Protein AF-A0A2V7WL42-F1 (afdb_monomer)

Mean predicted aligned error: 3.45 Å

Nearest PDB structures (foldseek):
  2ppq-assembly1_A-2  TM=6.822E-01  e=5.249E-02  Agrobacterium fabrum str. C58
  3fi8-assembly1_A  TM=5.418E-01  e=7.324E-02  Plasmodium falciparum 3D7
  6sv5-assembly1_A  TM=5.044E-01  e=1.742E-01  Bacillus pumilus
  6sun-assembly1_A  TM=5.289E-01  e=2.127E-01  Bacillus pumilus
  6sul-assembly2_C  TM=5.445E-01  e=2.969E-01  Bacillus pumilus

Secondary structure (DSSP, 8-state):
-HHHHHHHHS----S-EE-HHHHHHHHHHHHHHHHHH-HHHHHHHHHHHHHHHHT-PPP-S-EEE-SS-SGGGEEE-SS-EEE--GGG-EEE-THHHHHHHHHHH--

Foldseek 3Di:
DVVLVCQQVVPDDDPAADELVNVLVVLCVVLVVCCVVPVVVSVVSNVVSVVSVVPRDGADFFGWGQQQQEPVQWDDDPVDIDGDDSPRTHGGRSVNNVVNHVVRPPD

Solvent-accessible surface area (backbone atoms only — not comparable to full-atom values): 6061 Å² total; per-residue (Å²): 109,67,71,58,58,49,44,44,68,59,76,58,87,47,95,41,77,50,46,54,71,57,49,40,58,52,42,40,57,47,19,54,53,35,35,76,76,40,53,90,56,12,61,61,40,42,53,52,30,51,53,46,56,77,66,56,63,81,66,62,78,65,26,36,32,49,70,68,38,36,76,90,32,48,50,83,52,98,90,50,72,46,80,55,80,68,90,48,44,19,22,17,35,66,63,54,36,55,48,45,31,46,61,72,68,61,124

Sequence (107 aa):
MQLAADLHRSGVAAPRTRSAKKIVRSVERKAERVMALAPHLGADLARVAAALEEHRGRDAELVPCHGDFSPRNVLVGATRNAVIDWDRLQLADPARDVAYFGTWCWV

pLDDT: mean 94.4, std 5.32, range [53.44, 98.19]

Structure (mmCIF, N/CA/C/O backbone):
data_AF-A0A2V7WL42-F1
#
_entry.id   AF-A0A2V7WL42-F1
#
loop_
_atom_site.group_PDB
_atom_site.id
_atom_site.type_symbol
_atom_site.label_atom_id
_atom_site.label_alt_id
_atom_site.label_comp_id
_atom_site.label_asym_id
_atom_site.label_entity_id
_atom_site.label_seq_id
_atom_site.pdbx_PDB_ins_code
_atom_site.Cartn_x
_atom_site.Cartn_y
_atom_site.Cartn_z
_atom_site.occupancy
_atom_site.B_iso_or_equiv
_atom_site.auth_seq_id
_atom_site.auth_comp_id
_atom_site.auth_asym_id
_atom_site.auth_atom_id
_atom_site.pdbx_PDB_model_num
ATOM 1 N N . MET A 1 1 ? -13.534 -6.574 5.122 1.00 74.06 1 MET A N 1
ATOM 2 C CA . MET A 1 1 ? -13.880 -5.210 4.659 1.00 74.06 1 MET A CA 1
ATOM 3 C C . MET A 1 1 ? -14.162 -4.243 5.809 1.00 74.06 1 MET A C 1
ATOM 5 O O . MET A 1 1 ? -13.596 -3.163 5.772 1.00 74.06 1 MET A O 1
ATOM 9 N N . GLN A 1 2 ? -14.931 -4.610 6.848 1.00 91.31 2 GLN A N 1
ATOM 10 C CA . GLN A 1 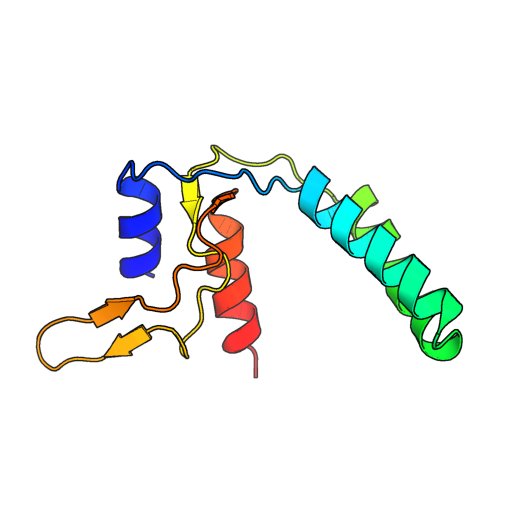2 ? -15.270 -3.686 7.952 1.00 91.31 2 GLN A CA 1
ATOM 11 C C . GLN A 1 2 ? -14.056 -3.003 8.616 1.00 91.31 2 GLN A C 1
ATOM 13 O O . GLN A 1 2 ? -14.051 -1.788 8.733 1.00 91.31 2 GLN A O 1
ATOM 18 N N . LEU A 1 3 ? -12.992 -3.745 8.955 1.00 94.44 3 LEU A N 1
ATOM 19 C CA . LEU A 1 3 ? -11.781 -3.171 9.574 1.00 94.44 3 LEU A CA 1
ATOM 20 C C . LEU A 1 3 ? -11.117 -2.072 8.728 1.00 94.44 3 LEU A C 1
ATOM 22 O O . LEU A 1 3 ? -10.700 -1.052 9.267 1.00 94.44 3 LEU A O 1
ATOM 26 N N . ALA A 1 4 ? -11.024 -2.275 7.409 1.00 94.88 4 ALA A N 1
ATOM 27 C CA . ALA A 1 4 ? -10.476 -1.269 6.503 1.00 94.88 4 ALA A CA 1
ATOM 28 C C . ALA A 1 4 ? -11.397 -0.043 6.445 1.00 94.88 4 ALA A C 1
ATOM 30 O O . ALA A 1 4 ? -10.930 1.077 6.601 1.00 94.88 4 ALA A O 1
ATOM 31 N N . ALA A 1 5 ? -12.712 -0.256 6.332 1.00 96.31 5 ALA A N 1
ATOM 32 C CA . ALA A 1 5 ? -13.690 0.830 6.330 1.00 96.31 5 ALA A CA 1
ATOM 33 C C . ALA A 1 5 ? -13.707 1.633 7.647 1.00 96.31 5 ALA A C 1
ATOM 35 O O . ALA A 1 5 ? -13.954 2.839 7.631 1.00 96.31 5 ALA A O 1
ATOM 36 N N . ASP A 1 6 ? -13.459 0.987 8.787 1.00 96.75 6 ASP A N 1
ATOM 37 C CA . ASP A 1 6 ? -13.352 1.657 10.086 1.00 96.75 6 ASP A CA 1
ATOM 38 C C . ASP A 1 6 ? -12.071 2.487 10.176 1.00 96.75 6 ASP A C 1
ATOM 40 O O . ASP A 1 6 ? -12.121 3.639 10.603 1.00 96.75 6 ASP A O 1
ATOM 44 N N . LEU A 1 7 ? -10.942 1.958 9.694 1.00 96.94 7 LEU A N 1
ATOM 45 C CA . LEU A 1 7 ? -9.695 2.715 9.589 1.00 96.94 7 LEU A CA 1
ATOM 46 C C . LEU A 1 7 ? -9.854 3.938 8.672 1.00 96.94 7 LEU A C 1
ATOM 48 O O . LEU A 1 7 ? -9.507 5.047 9.077 1.00 96.94 7 LEU A O 1
ATOM 52 N N . HIS A 1 8 ? -10.435 3.755 7.484 1.00 97.50 8 HIS A N 1
ATOM 53 C CA . HIS A 1 8 ? -10.660 4.819 6.497 1.00 97.50 8 HIS A CA 1
ATOM 54 C C . HIS A 1 8 ? -11.511 5.970 7.063 1.00 97.50 8 HIS A C 1
ATOM 56 O O . HIS A 1 8 ? -11.308 7.122 6.697 1.00 97.50 8 HIS A O 1
ATOM 62 N N . ARG A 1 9 ? -12.425 5.687 8.002 1.00 97.62 9 ARG A N 1
ATOM 63 C CA . ARG A 1 9 ? -13.306 6.683 8.647 1.00 97.62 9 ARG A CA 1
ATOM 64 C C . ARG A 1 9 ? -12.833 7.142 10.030 1.00 97.62 9 ARG A C 1
ATOM 66 O O . ARG A 1 9 ? -13.492 7.967 10.654 1.00 97.62 9 ARG A O 1
ATOM 73 N N . SER A 1 10 ? -11.713 6.618 10.522 1.00 96.25 10 SER A N 1
ATOM 74 C CA . SER A 1 10 ? -11.250 6.840 11.901 1.00 96.25 10 SER A CA 1
ATOM 75 C C . SER A 1 10 ? -10.771 8.266 12.180 1.00 96.25 10 SER A C 1
ATOM 77 O O . SER A 1 10 ? -10.652 8.653 13.339 1.00 96.25 10 SER A O 1
ATOM 79 N N . GLY A 1 11 ? -10.434 9.030 11.135 1.00 94.00 11 GLY A N 1
ATOM 80 C CA . GLY A 1 11 ? -9.815 10.350 11.270 1.00 94.00 11 GLY A CA 1
ATOM 81 C C . GLY A 1 11 ? -8.395 10.319 11.851 1.00 94.00 11 GLY A C 1
ATOM 82 O O . GLY A 1 11 ? -7.842 11.374 12.157 1.00 94.00 11 GLY A O 1
ATOM 83 N N . VAL A 1 12 ? -7.787 9.135 12.009 1.00 94.31 12 VAL A N 1
ATOM 84 C CA . VAL A 1 12 ? -6.412 8.995 12.501 1.00 94.31 12 VAL A CA 1
ATOM 85 C C . VAL A 1 12 ? -5.458 9.763 11.593 1.00 94.31 12 VAL A C 1
ATOM 87 O O . VAL A 1 12 ? -5.384 9.521 10.391 1.00 94.31 12 VAL A O 1
ATOM 90 N N . ALA A 1 13 ? -4.681 10.675 12.169 1.00 92.00 13 ALA A N 1
ATOM 91 C CA . ALA A 1 13 ? -3.654 11.379 11.420 1.00 92.00 13 ALA A CA 1
ATOM 92 C C . ALA A 1 13 ? -2.579 10.391 10.938 1.00 92.00 13 ALA A C 1
ATOM 94 O O . ALA A 1 13 ? -2.071 9.581 11.713 1.00 92.00 13 ALA A O 1
ATOM 95 N N . ALA A 1 14 ? -2.192 10.490 9.665 1.00 92.44 14 ALA A N 1
ATOM 96 C CA . ALA A 1 14 ? -1.071 9.736 9.120 1.00 92.44 14 ALA A CA 1
ATOM 97 C C . ALA A 1 14 ? 0.028 10.699 8.641 1.00 92.44 14 ALA A C 1
ATOM 99 O O . ALA A 1 14 ? -0.263 11.693 7.973 1.00 92.44 14 ALA A O 1
ATOM 100 N N . PRO A 1 15 ? 1.308 10.412 8.930 1.00 87.56 15 PRO A N 1
ATOM 101 C CA . PRO A 1 15 ? 2.403 11.366 8.730 1.00 87.56 15 PRO A CA 1
ATOM 102 C C . PRO A 1 15 ? 2.793 11.551 7.258 1.00 87.56 15 PRO A C 1
ATOM 104 O O . PRO A 1 15 ? 3.608 12.406 6.919 1.00 87.56 15 PRO A O 1
ATOM 107 N N . ARG A 1 16 ? 2.295 10.686 6.370 1.00 94.81 16 ARG A N 1
ATOM 108 C CA . ARG A 1 16 ? 2.738 10.583 4.979 1.00 94.81 16 ARG A CA 1
ATOM 109 C C . ARG A 1 16 ? 1.552 10.335 4.064 1.00 94.81 16 ARG A C 1
ATOM 111 O O . ARG A 1 16 ? 0.633 9.606 4.414 1.00 94.81 16 ARG A O 1
ATOM 118 N N . THR A 1 17 ? 1.647 10.859 2.848 1.00 96.69 17 THR A N 1
ATOM 119 C CA . THR A 1 17 ? 0.647 10.664 1.791 1.00 96.69 17 THR A CA 1
ATOM 120 C C . THR A 1 17 ? 1.182 9.777 0.674 1.00 96.69 17 THR A C 1
ATOM 122 O O . THR A 1 17 ? 2.309 9.990 0.200 1.00 96.69 17 THR A O 1
ATOM 125 N N . ARG A 1 18 ? 0.349 8.857 0.185 1.00 96.56 18 ARG A N 1
ATOM 126 C CA . ARG A 1 18 ? 0.625 7.914 -0.898 1.00 96.56 18 ARG A CA 1
ATOM 127 C C . ARG A 1 18 ? -0.438 8.014 -1.999 1.00 96.56 18 ARG A C 1
ATOM 129 O O . ARG A 1 18 ? -1.310 7.165 -2.103 1.00 96.56 18 ARG A O 1
ATOM 136 N N . SER A 1 19 ? -0.311 9.046 -2.828 1.00 96.62 19 SER A N 1
ATOM 137 C CA . SER A 1 19 ? -1.144 9.253 -4.018 1.00 96.62 19 SER A CA 1
ATOM 138 C C . SER A 1 19 ? -0.784 8.315 -5.172 1.00 96.62 19 SER A C 1
ATOM 140 O O . SER A 1 19 ? 0.355 7.833 -5.248 1.00 96.62 19 SER A O 1
ATOM 142 N N . ALA A 1 20 ? -1.697 8.160 -6.131 1.00 95.44 20 ALA A N 1
ATOM 143 C CA . ALA A 1 20 ? -1.500 7.446 -7.389 1.00 95.44 20 ALA A CA 1
ATOM 144 C C . ALA A 1 20 ? -0.217 7.908 -8.096 1.00 95.44 20 ALA A C 1
ATOM 146 O O . ALA A 1 20 ? 0.641 7.098 -8.445 1.00 95.44 20 ALA A O 1
ATOM 147 N N . LYS A 1 21 ? 0.015 9.226 -8.174 1.00 96.31 21 LYS A N 1
ATOM 148 C CA . LYS A 1 21 ? 1.249 9.799 -8.749 1.00 96.31 21 LYS A CA 1
ATOM 149 C C . LYS A 1 21 ? 2.519 9.337 -8.022 1.00 96.31 21 LYS A C 1
ATOM 151 O O . LYS A 1 21 ? 3.542 9.075 -8.648 1.00 96.31 21 LYS A O 1
ATOM 156 N N . LYS A 1 22 ? 2.494 9.240 -6.686 1.00 96.50 22 LYS A N 1
ATOM 15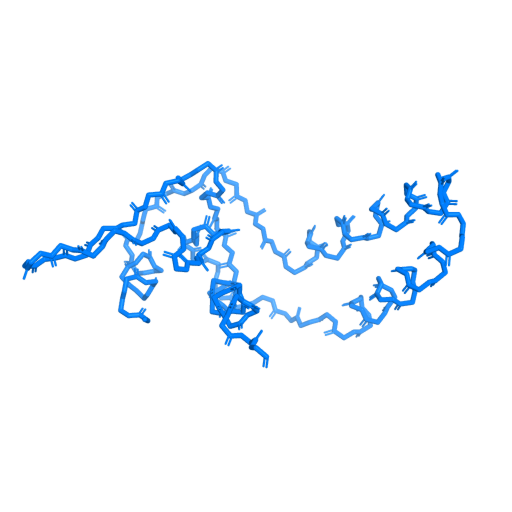7 C CA . LYS A 1 22 ? 3.642 8.743 -5.902 1.00 96.5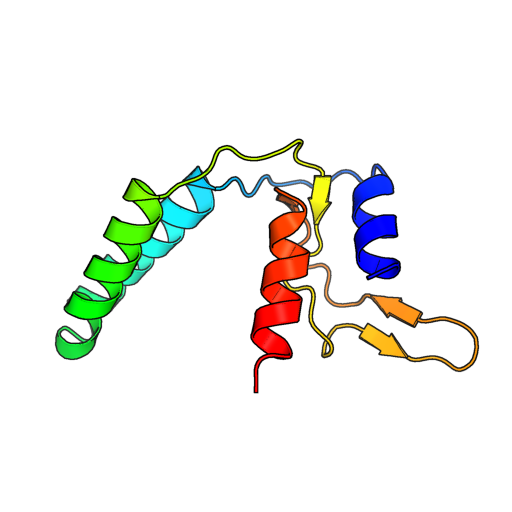0 22 LYS A CA 1
ATOM 158 C C . LYS A 1 22 ? 3.820 7.228 -6.033 1.00 96.50 22 LYS A C 1
ATOM 160 O O . LYS A 1 22 ? 4.941 6.742 -5.843 1.00 96.50 22 LYS A O 1
ATOM 165 N N . ILE A 1 23 ? 2.743 6.487 -6.289 1.00 94.56 23 ILE A N 1
ATOM 166 C CA . ILE A 1 23 ? 2.788 5.051 -6.574 1.00 94.56 23 ILE A CA 1
ATOM 167 C C . ILE A 1 23 ? 3.479 4.827 -7.917 1.00 94.56 23 ILE A C 1
ATOM 169 O O . ILE A 1 23 ? 4.500 4.143 -7.921 1.00 94.56 23 ILE A O 1
ATOM 173 N N . VAL A 1 24 ? 3.029 5.481 -8.991 1.00 96.62 24 VAL A N 1
ATOM 174 C CA . VAL A 1 24 ? 3.630 5.339 -10.330 1.00 96.62 24 VAL A CA 1
ATOM 175 C C . VAL A 1 24 ? 5.112 5.710 -10.324 1.00 96.62 24 VAL A C 1
ATOM 177 O O . VAL A 1 24 ? 5.948 4.859 -10.621 1.00 96.62 24 VAL A O 1
ATOM 180 N N . ARG A 1 25 ? 5.475 6.877 -9.773 1.00 97.12 25 ARG A N 1
ATOM 181 C CA . ARG A 1 25 ? 6.887 7.278 -9.579 1.00 97.12 25 ARG A CA 1
ATOM 182 C C . ARG A 1 25 ? 7.731 6.272 -8.805 1.00 97.12 25 ARG A C 1
ATOM 184 O O . ARG A 1 25 ? 8.955 6.230 -8.904 1.00 97.12 25 ARG A O 1
ATOM 191 N N . SER A 1 26 ? 7.104 5.513 -7.911 1.00 96.00 26 SER A N 1
ATOM 192 C CA . SER A 1 26 ? 7.797 4.471 -7.164 1.00 96.00 26 SER A CA 1
ATOM 193 C C . SER A 1 26 ? 7.971 3.187 -7.963 1.00 96.00 26 SER A C 1
ATOM 195 O O . SER A 1 26 ? 8.889 2.442 -7.628 1.00 96.00 26 SER A O 1
ATOM 197 N N . VAL A 1 27 ? 7.086 2.896 -8.913 1.00 96.00 27 VAL A N 1
ATOM 198 C CA . VAL A 1 27 ? 7.201 1.754 -9.823 1.00 96.00 27 VAL A CA 1
ATOM 199 C C . VAL A 1 27 ? 8.245 2.057 -10.892 1.00 96.00 27 VAL A C 1
ATOM 201 O O . VAL A 1 27 ? 9.149 1.248 -11.052 1.00 96.00 27 VAL 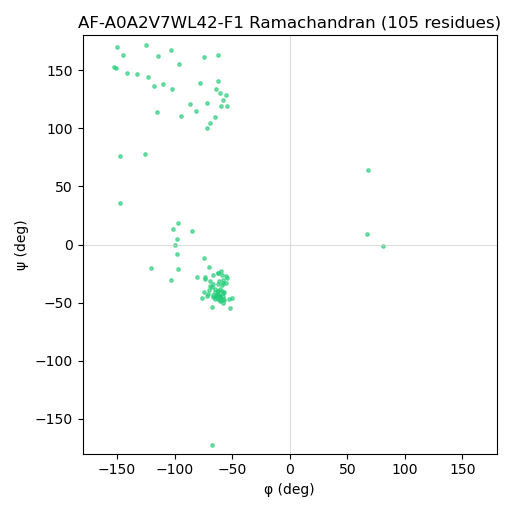A O 1
ATOM 204 N N . GLU A 1 28 ? 8.222 3.246 -11.498 1.00 97.06 28 GLU A N 1
ATOM 205 C CA . GLU A 1 28 ? 9.232 3.709 -12.468 1.00 97.06 28 GLU A CA 1
ATOM 206 C C . GLU A 1 28 ? 10.658 3.567 -11.915 1.00 97.06 28 GLU A C 1
ATOM 208 O O . GLU A 1 28 ? 11.471 2.826 -12.460 1.00 97.06 28 GLU A O 1
ATOM 213 N N . ARG A 1 29 ? 10.930 4.140 -10.733 1.00 97.31 29 ARG A N 1
ATOM 214 C CA . ARG A 1 29 ? 12.239 4.014 -10.063 1.00 97.31 29 ARG A CA 1
ATOM 215 C C . ARG A 1 29 ? 12.643 2.560 -9.793 1.00 97.31 29 ARG A C 1
ATOM 217 O O . ARG A 1 29 ? 13.828 2.236 -9.742 1.00 97.31 29 ARG A O 1
ATOM 224 N N . LYS A 1 30 ? 11.680 1.671 -9.527 1.00 95.81 30 LYS A N 1
ATOM 225 C CA . LYS A 1 30 ? 11.971 0.242 -9.331 1.00 95.81 30 LYS A CA 1
ATOM 226 C C . LYS A 1 30 ? 12.272 -0.435 -10.666 1.00 95.81 30 LYS A C 1
ATOM 228 O O . LYS A 1 30 ? 13.211 -1.219 -10.708 1.00 95.81 30 LYS A O 1
ATOM 233 N N . ALA A 1 31 ? 11.536 -0.108 -11.725 1.00 96.31 31 ALA A N 1
ATOM 234 C CA . ALA A 1 31 ? 11.784 -0.611 -13.071 1.00 96.31 31 ALA 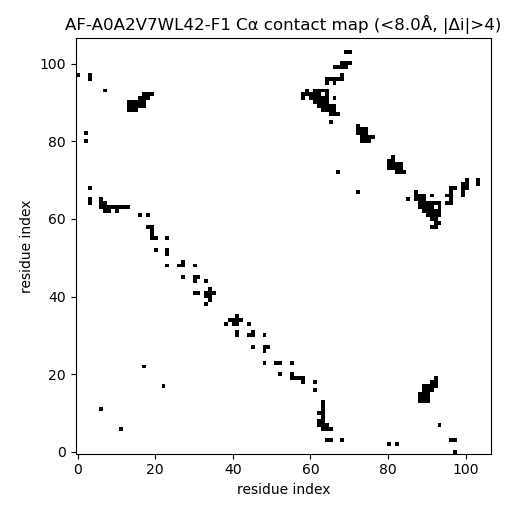A CA 1
ATOM 235 C C . ALA A 1 31 ? 13.180 -0.204 -13.568 1.00 96.31 31 ALA A C 1
ATOM 237 O O . ALA A 1 31 ? 13.921 -1.066 -14.025 1.00 96.31 31 ALA A O 1
ATOM 238 N N . GLU A 1 32 ? 13.595 1.052 -13.368 1.00 95.94 32 GLU A N 1
ATOM 239 C CA . GLU A 1 32 ? 14.955 1.527 -13.676 1.00 95.94 32 GLU A CA 1
ATOM 240 C C . GLU A 1 32 ? 16.030 0.718 -12.936 1.00 95.94 32 GLU A C 1
ATOM 242 O O . GLU A 1 32 ? 16.995 0.242 -13.534 1.00 95.94 32 GLU A O 1
ATOM 247 N N . ARG A 1 33 ? 15.845 0.504 -11.626 1.00 96.50 33 ARG A N 1
ATOM 248 C CA . ARG A 1 33 ? 16.774 -0.304 -10.820 1.00 96.50 33 ARG A CA 1
ATOM 249 C C . ARG A 1 33 ? 16.839 -1.753 -11.291 1.00 96.50 33 ARG A C 1
ATOM 251 O O . ARG A 1 33 ? 17.921 -2.329 -11.300 1.00 96.50 33 ARG A O 1
ATOM 258 N N . VAL A 1 34 ? 15.705 -2.348 -11.656 1.00 96.75 34 VAL A N 1
ATOM 259 C CA . VAL A 1 34 ? 15.678 -3.721 -12.172 1.00 96.75 34 VAL A CA 1
ATOM 260 C C . VAL A 1 34 ? 16.310 -3.787 -13.555 1.00 96.75 34 VAL A C 1
ATOM 262 O O . VAL A 1 34 ? 17.077 -4.705 -13.795 1.00 96.75 34 VAL A O 1
ATOM 265 N N . MET A 1 35 ? 16.093 -2.803 -14.427 1.00 95.75 35 MET A N 1
ATOM 266 C CA . MET A 1 35 ? 16.763 -2.742 -15.726 1.00 95.75 35 MET A CA 1
ATOM 267 C C . MET A 1 35 ? 18.290 -2.755 -15.578 1.00 95.75 35 MET A C 1
ATOM 269 O O . MET A 1 35 ? 18.967 -3.463 -16.315 1.00 95.75 35 MET A O 1
ATOM 273 N N . ALA A 1 36 ? 18.826 -2.036 -14.588 1.00 95.88 36 ALA A N 1
ATOM 274 C CA . ALA A 1 36 ? 20.262 -2.011 -14.318 1.00 95.88 36 ALA A CA 1
ATOM 275 C C . ALA A 1 36 ? 20.820 -3.341 -13.767 1.00 95.88 36 ALA A C 1
ATOM 277 O O . ALA A 1 36 ? 21.982 -3.656 -14.008 1.00 95.88 36 ALA A O 1
ATOM 278 N N . LEU A 1 37 ? 20.024 -4.109 -13.013 1.00 96.88 37 LEU A N 1
ATOM 279 C CA . LEU A 1 37 ? 20.487 -5.305 -12.285 1.00 96.88 37 LEU A CA 1
ATOM 280 C C . LEU A 1 37 ? 20.098 -6.634 -12.951 1.00 96.88 37 LEU A C 1
ATOM 282 O O . LEU A 1 37 ? 20.796 -7.632 -12.806 1.00 96.88 37 LEU A O 1
ATOM 286 N N . ALA A 1 38 ? 18.971 -6.658 -13.652 1.00 95.94 38 ALA A N 1
ATOM 287 C CA . ALA A 1 38 ? 18.386 -7.818 -14.309 1.00 95.94 38 ALA A CA 1
ATOM 288 C C . ALA A 1 38 ? 17.647 -7.365 -15.586 1.00 95.94 38 ALA A C 1
ATOM 290 O O . ALA A 1 38 ? 16.413 -7.321 -15.611 1.00 95.94 38 ALA A O 1
ATOM 291 N N . PRO A 1 39 ? 18.383 -7.045 -16.669 1.00 92.88 39 PRO A N 1
ATOM 292 C CA . PRO A 1 39 ? 17.804 -6.469 -17.887 1.00 92.88 39 PRO A CA 1
ATOM 293 C C . PRO A 1 39 ? 16.666 -7.303 -18.491 1.00 92.88 39 PRO A C 1
ATOM 295 O O . PRO A 1 39 ? 15.695 -6.748 -19.000 1.00 92.88 39 PRO A O 1
ATOM 298 N N . HIS A 1 40 ? 16.743 -8.633 -18.362 1.00 92.25 40 HIS A N 1
ATOM 299 C CA . HIS A 1 40 ? 15.718 -9.562 -18.843 1.00 92.25 40 HIS A CA 1
ATOM 300 C C . HIS A 1 40 ? 14.348 -9.383 -18.162 1.00 92.25 40 HIS A C 1
ATOM 302 O O . HIS A 1 40 ? 13.337 -9.705 -18.771 1.00 92.25 40 HIS A O 1
ATOM 308 N N . LEU A 1 41 ? 14.297 -8.836 -16.940 1.00 93.88 41 LEU A N 1
ATOM 309 C CA . LEU A 1 41 ? 13.052 -8.470 -16.242 1.00 93.88 41 LEU A CA 1
ATOM 310 C C . LEU A 1 41 ? 12.709 -6.982 -16.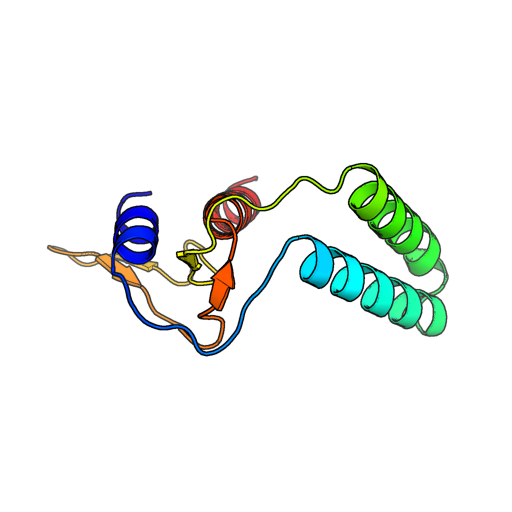400 1.00 93.88 41 LEU A C 1
ATOM 312 O O . LEU A 1 41 ? 11.565 -6.569 -16.206 1.00 93.88 41 LEU A O 1
ATOM 316 N N . GLY A 1 42 ? 13.709 -6.156 -16.718 1.00 91.50 42 GLY A N 1
ATOM 317 C CA . GLY A 1 42 ? 13.571 -4.705 -16.790 1.00 91.50 42 GLY A CA 1
ATOM 318 C C . GLY A 1 42 ? 12.583 -4.253 -17.860 1.00 91.50 42 GLY A C 1
ATOM 319 O O . GLY A 1 42 ? 11.802 -3.338 -17.610 1.00 91.50 42 GLY A O 1
ATOM 320 N N . ALA A 1 43 ? 12.585 -4.899 -19.031 1.00 90.38 43 ALA A N 1
ATOM 321 C CA . ALA A 1 43 ? 11.701 -4.530 -20.137 1.00 90.38 43 ALA A CA 1
ATOM 322 C C . ALA A 1 43 ? 10.217 -4.693 -19.767 1.00 90.38 43 ALA A C 1
ATOM 324 O O . ALA A 1 43 ? 9.410 -3.796 -20.014 1.00 90.38 43 ALA A O 1
ATOM 325 N N . ASP A 1 44 ? 9.863 -5.797 -19.109 1.00 94.88 44 ASP A N 1
ATOM 326 C CA . ASP A 1 44 ? 8.489 -6.057 -18.676 1.00 94.88 44 ASP A CA 1
ATOM 327 C C . ASP A 1 44 ? 8.038 -5.078 -17.593 1.00 94.88 44 ASP A C 1
ATOM 329 O O . ASP A 1 44 ? 6.948 -4.512 -17.680 1.00 94.88 44 ASP A O 1
ATOM 333 N N . LEU A 1 45 ? 8.899 -4.795 -16.613 1.00 95.25 45 LEU A N 1
ATOM 334 C CA . LEU A 1 45 ? 8.588 -3.812 -15.575 1.00 95.25 45 LEU A CA 1
ATOM 335 C C . LEU A 1 45 ? 8.485 -2.385 -16.118 1.00 95.25 45 LEU A C 1
ATOM 337 O O . LEU A 1 45 ? 7.658 -1.616 -15.629 1.00 95.25 45 LEU A O 1
ATOM 341 N N . ALA A 1 46 ? 9.276 -2.029 -17.132 1.00 94.19 46 ALA A N 1
ATOM 342 C CA . ALA A 1 46 ? 9.155 -0.744 -17.811 1.00 94.19 46 ALA A CA 1
ATOM 343 C C . ALA A 1 46 ? 7.805 -0.623 -18.537 1.00 94.19 46 ALA A C 1
ATOM 345 O O . ALA A 1 46 ? 7.150 0.414 -18.425 1.00 94.19 46 ALA A O 1
ATOM 346 N N . ARG A 1 47 ? 7.337 -1.694 -19.199 1.00 95.88 47 ARG A N 1
ATOM 347 C CA . ARG A 1 47 ? 5.993 -1.730 -19.807 1.00 95.88 47 ARG A CA 1
ATOM 348 C C . ARG A 1 47 ? 4.889 -1.555 -18.766 1.00 95.88 47 ARG A C 1
ATOM 350 O O . ARG A 1 47 ? 3.971 -0.771 -18.987 1.00 95.88 47 ARG A O 1
ATOM 357 N N . VAL A 1 48 ? 4.996 -2.226 -17.618 1.00 95.81 48 VAL A N 1
ATOM 358 C CA . VAL A 1 48 ? 4.041 -2.060 -16.507 1.00 95.81 48 VAL A CA 1
ATOM 359 C C . VAL A 1 48 ? 4.057 -0.626 -15.969 1.00 95.81 48 VAL A C 1
ATOM 361 O O . VAL A 1 48 ? 2.996 -0.051 -15.744 1.00 95.81 48 VAL A O 1
ATOM 364 N N . ALA A 1 49 ? 5.237 -0.027 -15.780 1.00 96.62 49 ALA A N 1
ATOM 365 C CA . ALA A 1 49 ? 5.355 1.352 -15.308 1.00 96.62 49 ALA A CA 1
ATOM 366 C C . ALA A 1 49 ? 4.695 2.349 -16.276 1.00 96.62 49 ALA A C 1
ATOM 368 O O . ALA A 1 49 ? 3.928 3.203 -15.833 1.00 96.62 49 ALA A O 1
ATOM 369 N N . ALA A 1 50 ? 4.934 2.193 -17.582 1.00 96.88 50 ALA A N 1
ATOM 370 C CA . ALA A 1 50 ? 4.321 3.023 -18.616 1.00 96.88 50 ALA A CA 1
ATOM 371 C C . ALA A 1 50 ? 2.791 2.882 -18.632 1.00 96.88 50 ALA A C 1
A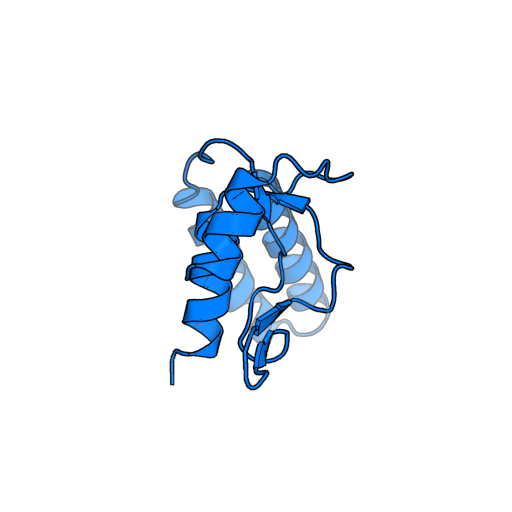TOM 373 O O . ALA A 1 50 ? 2.084 3.888 -18.595 1.00 96.88 50 ALA A O 1
ATOM 374 N N . ALA A 1 51 ? 2.279 1.646 -18.593 1.00 97.56 51 ALA A N 1
ATOM 375 C CA . ALA A 1 51 ? 0.841 1.387 -18.559 1.00 97.56 51 ALA A CA 1
ATOM 376 C C . ALA A 1 51 ? 0.169 1.997 -17.315 1.00 97.56 51 ALA A C 1
ATOM 378 O O . ALA A 1 51 ? -0.937 2.529 -17.408 1.00 97.56 51 ALA A O 1
ATOM 379 N N . LEU A 1 52 ? 0.842 1.954 -16.159 1.00 96.06 52 LEU A N 1
ATOM 380 C CA . LEU A 1 52 ? 0.350 2.559 -14.922 1.00 96.06 52 LEU A CA 1
ATOM 381 C C . LEU A 1 52 ? 0.299 4.090 -14.977 1.00 96.06 52 LEU A C 1
ATOM 383 O O . LEU A 1 52 ? -0.618 4.652 -14.383 1.00 96.06 52 LEU A O 1
ATOM 387 N N . GLU A 1 53 ? 1.247 4.766 -15.637 1.00 96.94 53 GLU A N 1
ATOM 388 C CA . GLU A 1 53 ? 1.166 6.226 -15.815 1.00 96.94 53 GLU A CA 1
ATOM 389 C C . GLU A 1 53 ? 0.067 6.602 -16.811 1.00 96.94 53 GLU A C 1
ATOM 391 O O . GLU A 1 53 ? -0.717 7.507 -16.529 1.00 96.94 53 GLU A O 1
ATOM 396 N N . GLU A 1 54 ? -0.027 5.887 -17.935 1.00 97.69 54 GLU A N 1
ATOM 397 C CA . GLU A 1 54 ? -1.048 6.116 -18.964 1.00 97.69 54 GLU A CA 1
ATOM 398 C C . GLU A 1 54 ? -2.469 5.983 -18.397 1.00 97.69 54 GLU A C 1
ATOM 400 O O . GLU A 1 54 ? -3.323 6.838 -18.630 1.00 97.69 54 GLU A O 1
ATOM 405 N N . HIS A 1 55 ? -2.705 4.949 -17.587 1.00 95.88 55 HIS A N 1
ATOM 406 C CA . HIS A 1 55 ? -4.011 4.651 -16.995 1.00 95.88 55 HIS A CA 1
ATOM 407 C C . HIS A 1 55 ? -4.150 5.185 -15.566 1.00 95.88 55 HIS A C 1
ATOM 409 O O . HIS A 1 55 ? -5.012 4.735 -14.804 1.00 95.88 55 HIS A O 1
ATOM 415 N N . ARG A 1 56 ? -3.297 6.133 -15.160 1.00 94.06 56 ARG A N 1
ATOM 416 C CA . ARG A 1 56 ? -3.308 6.652 -13.794 1.00 94.06 56 ARG A CA 1
ATOM 417 C C . ARG A 1 56 ? -4.618 7.384 -13.506 1.00 94.06 56 ARG A C 1
ATOM 419 O O . ARG A 1 56 ? -4.836 8.511 -13.953 1.00 94.06 56 ARG A O 1
ATOM 426 N N . GLY A 1 57 ? -5.449 6.776 -12.665 1.00 90.00 57 GLY A N 1
ATOM 427 C CA . GLY A 1 57 ? -6.647 7.408 -12.121 1.00 90.00 57 GLY A CA 1
ATOM 428 C C . GLY A 1 57 ? -6.338 8.646 -11.270 1.00 90.00 57 GLY A C 1
ATOM 429 O O . GLY A 1 57 ? -5.209 8.872 -10.817 1.00 90.00 57 GLY A O 1
ATOM 430 N N . ARG A 1 58 ? -7.369 9.463 -11.038 1.00 94.00 58 ARG A N 1
ATOM 431 C CA . ARG A 1 58 ? -7.331 10.478 -9.979 1.00 94.00 58 ARG A CA 1
ATOM 432 C C . ARG A 1 58 ? -7.570 9.784 -8.647 1.00 94.00 58 ARG A C 1
ATOM 434 O O . ARG A 1 58 ? -8.431 8.914 -8.575 1.00 94.00 58 ARG A O 1
ATOM 441 N N . ASP A 1 59 ? -6.820 10.186 -7.628 1.00 94.94 59 ASP A N 1
ATOM 442 C CA . ASP A 1 59 ? -7.104 9.748 -6.267 1.00 94.94 59 ASP A CA 1
ATOM 443 C C . ASP A 1 59 ? -8.494 10.249 -5.841 1.00 94.94 59 ASP A C 1
ATOM 445 O O . ASP A 1 59 ? -8.867 11.391 -6.142 1.00 94.94 59 ASP A O 1
ATOM 449 N N . ALA A 1 60 ? -9.235 9.412 -5.117 1.00 95.38 60 ALA A N 1
ATOM 450 C CA . ALA A 1 60 ? -10.349 9.853 -4.289 1.00 95.38 60 ALA A CA 1
ATOM 451 C C . ALA A 1 60 ? -9.848 10.706 -3.102 1.00 95.38 60 ALA A C 1
ATOM 453 O O . ALA A 1 60 ? -8.665 11.053 -3.000 1.00 95.38 60 ALA A O 1
ATOM 454 N N . GLU A 1 61 ? -10.747 11.050 -2.177 1.00 95.94 61 GLU A N 1
ATOM 455 C CA . GLU A 1 61 ? -10.334 11.638 -0.903 1.00 95.94 61 GLU A CA 1
ATOM 456 C C . GLU A 1 61 ? -9.322 10.720 -0.204 1.00 95.94 61 GLU A C 1
ATOM 458 O O . GLU A 1 61 ? -9.535 9.514 -0.064 1.00 95.94 61 GLU A O 1
ATOM 463 N N . LEU A 1 62 ? -8.191 11.298 0.207 1.00 97.56 62 LEU A N 1
ATOM 464 C CA . LEU A 1 62 ? -7.113 10.539 0.823 1.00 97.56 62 LEU A CA 1
ATOM 465 C C . LEU A 1 62 ? -7.424 10.315 2.298 1.00 97.56 62 LEU A C 1
ATOM 467 O O . LEU A 1 62 ? -7.422 11.254 3.092 1.00 97.56 62 LEU A O 1
ATOM 471 N N . VAL A 1 63 ? -7.616 9.053 2.656 1.00 97.94 63 VAL A N 1
ATOM 472 C CA . VAL A 1 63 ? -8.005 8.617 3.998 1.00 97.94 63 VAL A CA 1
ATOM 473 C C . VAL A 1 63 ? -6.893 7.793 4.645 1.00 97.94 63 VAL A C 1
ATOM 475 O O . VAL A 1 63 ? -6.003 7.300 3.938 1.00 97.94 63 VAL A O 1
ATOM 478 N N . PRO A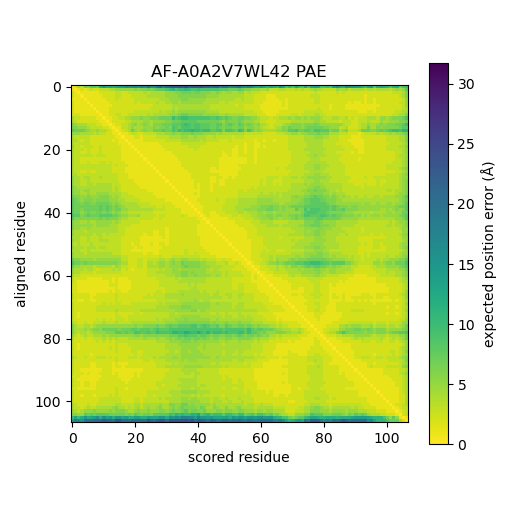 1 64 ? -6.896 7.618 5.978 1.00 98.06 64 PRO A N 1
ATOM 479 C CA . PRO A 1 64 ? -5.926 6.759 6.646 1.00 98.06 64 PRO A CA 1
ATOM 480 C C . PRO A 1 64 ? -6.053 5.340 6.101 1.00 98.06 64 PRO A C 1
ATOM 482 O O . PRO A 1 64 ? -7.110 4.738 6.206 1.00 98.06 64 PRO A O 1
ATOM 485 N N . CYS A 1 65 ? -4.987 4.820 5.507 1.00 97.69 65 CYS A N 1
ATOM 486 C CA . CYS A 1 65 ? -4.914 3.477 4.946 1.00 97.69 65 CYS A CA 1
ATOM 487 C C . CYS A 1 65 ? -3.764 2.717 5.599 1.00 97.69 65 CYS A C 1
ATOM 489 O O . CYS A 1 65 ? -2.697 3.287 5.855 1.00 97.69 65 CYS A O 1
ATOM 491 N N . HIS A 1 66 ? -3.951 1.415 5.806 1.00 97.19 66 HIS A N 1
ATOM 492 C CA . HIS A 1 66 ? -2.923 0.555 6.388 1.00 97.19 66 HIS A 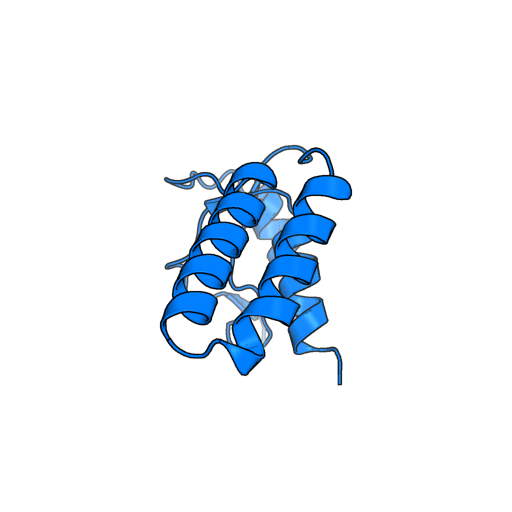CA 1
ATOM 493 C C . HIS A 1 66 ? -1.692 0.498 5.484 1.00 97.19 66 HIS A C 1
ATOM 495 O O . HIS A 1 66 ? -0.558 0.573 5.941 1.00 97.19 66 HIS A O 1
ATOM 501 N N . GLY A 1 67 ? -1.917 0.376 4.171 1.00 95.25 67 GLY A N 1
ATOM 502 C CA . GLY A 1 67 ? -0.867 0.348 3.159 1.00 95.25 67 GLY A CA 1
ATOM 503 C C . GLY A 1 67 ? -0.166 -1.002 2.970 1.00 95.25 67 GLY A C 1
ATOM 504 O O . GLY A 1 67 ? 0.692 -1.105 2.085 1.00 95.25 67 GLY A O 1
ATOM 505 N N . ASP A 1 68 ? -0.562 -1.995 3.762 1.00 95.31 68 ASP A N 1
ATOM 506 C CA . ASP A 1 68 ? -0.212 -3.424 3.672 1.00 95.31 68 ASP A CA 1
ATOM 507 C C . ASP A 1 68 ? -1.398 -4.285 4.155 1.00 95.31 68 ASP A C 1
ATOM 509 O O . ASP A 1 68 ? -1.237 -5.264 4.880 1.00 95.31 68 ASP A O 1
ATOM 513 N N . PHE A 1 69 ? -2.632 -3.851 3.864 1.00 96.06 69 PHE A N 1
ATOM 514 C CA . PHE A 1 69 ? -3.826 -4.521 4.378 1.00 96.06 69 PHE A CA 1
ATOM 515 C C . PHE A 1 69 ? -3.982 -5.900 3.723 1.00 96.06 69 PHE A C 1
ATOM 517 O O . PHE A 1 69 ? -4.354 -6.013 2.557 1.00 96.06 69 PHE A O 1
ATOM 524 N N . SER A 1 70 ? -3.673 -6.955 4.472 1.00 94.31 70 SER A N 1
ATOM 525 C CA . SER A 1 70 ? -3.700 -8.343 4.010 1.00 94.31 70 SER A CA 1
ATOM 526 C C . SER A 1 70 ? -4.143 -9.280 5.138 1.00 94.31 70 SER A C 1
ATOM 528 O O . SER A 1 70 ? -4.059 -8.895 6.308 1.00 94.31 70 SER A O 1
ATOM 530 N N . PRO A 1 71 ? -4.564 -10.525 4.836 1.00 93.94 71 PRO A N 1
ATOM 531 C CA . PRO A 1 71 ? -4.915 -11.500 5.869 1.00 93.94 71 PRO A CA 1
ATOM 532 C C . PRO A 1 71 ? -3.805 -11.757 6.899 1.00 93.94 71 PRO A C 1
ATOM 534 O O . PRO A 1 71 ? -4.108 -12.083 8.041 1.00 93.94 71 PRO A O 1
ATOM 537 N N . ARG A 1 72 ? -2.526 -11.571 6.535 1.00 94.06 72 ARG A N 1
ATOM 538 C CA . ARG A 1 72 ? -1.389 -11.754 7.457 1.00 94.06 72 ARG A CA 1
ATOM 539 C C . ARG A 1 72 ? -1.357 -10.733 8.591 1.00 94.06 72 ARG A C 1
ATOM 541 O O . ARG A 1 72 ? -0.846 -11.040 9.661 1.00 94.06 72 ARG A O 1
ATOM 548 N N . ASN A 1 73 ? -1.941 -9.562 8.358 1.00 96.38 73 ASN A N 1
ATOM 549 C CA . ASN A 1 73 ? -1.957 -8.447 9.301 1.00 96.38 73 ASN A CA 1
ATOM 550 C C . ASN A 1 73 ? -3.294 -8.339 10.047 1.00 96.38 73 ASN A C 1
ATOM 552 O O . ASN A 1 73 ? -3.573 -7.327 10.689 1.00 96.38 73 ASN A O 1
ATOM 556 N N . VAL A 1 74 ? -4.132 -9.380 9.970 1.00 95.44 74 VAL A N 1
ATOM 557 C CA . VAL A 1 74 ? -5.405 -9.466 10.687 1.00 95.44 74 VAL A CA 1
ATOM 558 C C . VAL A 1 74 ? -5.340 -10.603 11.699 1.00 95.44 74 VAL A C 1
ATOM 560 O O . VAL A 1 74 ? -5.294 -11.777 11.342 1.00 95.44 74 VAL A O 1
ATOM 563 N N . LEU A 1 75 ? -5.394 -10.249 12.980 1.00 96.44 75 LEU A N 1
ATOM 564 C CA . LEU A 1 75 ? -5.563 -11.207 14.065 1.00 96.44 75 LEU A CA 1
ATOM 565 C C . LEU A 1 75 ? -7.054 -11.462 14.273 1.00 96.44 75 LEU A C 1
ATOM 567 O O . LEU A 1 75 ? -7.812 -10.533 14.564 1.00 96.44 75 LEU A O 1
ATOM 571 N N . VAL A 1 76 ? -7.464 -12.720 14.133 1.00 95.56 76 VAL A N 1
ATOM 572 C CA . VAL A 1 76 ? -8.847 -13.156 14.354 1.00 95.56 76 VAL A CA 1
ATOM 573 C C . VAL A 1 76 ? -8.981 -13.654 15.788 1.00 95.56 76 VAL A C 1
ATOM 575 O O . VAL A 1 76 ? -8.402 -14.674 16.157 1.00 95.56 76 VAL A O 1
ATOM 578 N N . GLY A 1 77 ? -9.714 -12.908 16.611 1.00 94.19 77 GLY A N 1
ATOM 579 C CA . GLY A 1 77 ? -10.028 -13.279 17.988 1.00 94.19 77 GLY A CA 1
ATOM 580 C C . GLY A 1 77 ? -11.461 -13.790 18.133 1.00 94.19 77 GLY A C 1
ATOM 581 O O . GLY A 1 77 ? -12.296 -13.597 17.254 1.00 94.19 77 GLY A O 1
ATOM 582 N N . ALA A 1 78 ? -11.768 -14.399 19.282 1.00 93.69 78 ALA A N 1
ATOM 583 C CA . ALA A 1 78 ? -13.090 -14.974 19.556 1.00 93.69 78 ALA A CA 1
ATOM 584 C C . ALA A 1 78 ? -14.236 -13.940 19.545 1.00 93.69 78 ALA A C 1
ATOM 586 O O . ALA A 1 78 ? -15.363 -14.274 19.197 1.00 93.69 78 ALA A O 1
ATOM 587 N N . THR A 1 79 ? -13.959 -12.689 19.928 1.00 94.12 79 THR A N 1
ATOM 588 C CA . THR A 1 79 ? -14.965 -11.612 20.032 1.00 94.12 79 THR A CA 1
ATOM 589 C C . THR A 1 79 ? -14.675 -10.411 19.139 1.00 94.12 79 THR A C 1
ATOM 591 O O . THR A 1 79 ? -15.570 -9.615 18.864 1.00 94.12 79 THR A O 1
ATOM 594 N N . ARG A 1 80 ? -13.424 -10.245 18.701 1.00 93.38 80 ARG A N 1
ATOM 595 C CA . ARG A 1 80 ? -12.987 -9.115 17.880 1.00 93.38 80 ARG A CA 1
ATOM 596 C C . ARG A 1 80 ? -11.808 -9.497 17.007 1.00 93.38 80 ARG A C 1
ATOM 598 O O . ARG A 1 80 ? -10.976 -10.315 17.390 1.00 93.38 80 ARG A O 1
ATOM 605 N N . ASN A 1 81 ? -11.702 -8.797 15.888 1.00 94.88 81 ASN A N 1
ATOM 606 C CA . ASN A 1 81 ? -10.514 -8.810 15.053 1.00 94.88 81 ASN A CA 1
ATOM 607 C C . ASN A 1 81 ? -9.620 -7.611 15.399 1.00 94.88 81 ASN A C 1
ATOM 609 O O . ASN A 1 81 ? -10.100 -6.587 15.896 1.00 94.88 81 ASN A O 1
ATOM 613 N N . ALA A 1 82 ? -8.323 -7.727 15.137 1.00 95.00 82 ALA A N 1
ATOM 614 C CA . ALA A 1 82 ? -7.365 -6.639 15.288 1.00 95.00 82 ALA A CA 1
ATOM 615 C C . ALA A 1 82 ? -6.468 -6.537 14.054 1.00 95.00 82 ALA A C 1
ATOM 617 O O . ALA A 1 82 ? -6.149 -7.548 13.433 1.00 95.00 82 ALA A O 1
ATOM 618 N N . VAL A 1 83 ? -6.067 -5.311 13.719 1.00 96.25 83 VAL A N 1
ATOM 619 C CA . VAL A 1 83 ? -5.093 -5.032 12.660 1.00 96.25 83 VAL A CA 1
ATOM 620 C C . VAL A 1 83 ? -3.748 -4.713 13.311 1.00 96.25 83 VAL A C 1
ATOM 622 O O . VAL A 1 83 ? -3.694 -3.969 14.296 1.00 96.25 83 VAL A O 1
ATOM 625 N N . ILE A 1 84 ? -2.684 -5.312 12.789 1.00 97.06 84 ILE A N 1
ATOM 626 C CA . ILE A 1 84 ? -1.302 -5.167 13.264 1.00 97.06 84 ILE A CA 1
ATOM 627 C C . ILE A 1 84 ? -0.396 -4.715 12.116 1.00 97.06 84 ILE A C 1
ATOM 629 O O . ILE A 1 84 ? -0.825 -4.741 10.976 1.00 97.06 84 ILE A O 1
ATOM 633 N N . ASP A 1 85 ? 0.858 -4.377 12.421 1.00 96.81 85 ASP A N 1
ATOM 634 C CA . ASP A 1 85 ? 1.875 -3.951 11.444 1.00 96.81 85 ASP A CA 1
ATOM 635 C C . ASP A 1 85 ? 1.601 -2.588 10.774 1.00 96.81 85 ASP A C 1
ATOM 637 O O . ASP A 1 85 ? 1.387 -2.443 9.574 1.00 96.81 85 ASP A O 1
ATOM 641 N N . TRP A 1 86 ? 1.616 -1.540 11.600 1.00 95.94 86 TRP A N 1
ATOM 642 C CA . TRP A 1 86 ? 1.248 -0.172 11.219 1.00 95.94 86 TRP A CA 1
ATOM 643 C C . TRP A 1 86 ? 2.383 0.659 10.587 1.00 95.94 86 TRP A C 1
ATOM 645 O O . TRP A 1 86 ? 2.250 1.876 10.437 1.00 95.94 86 TRP A O 1
ATOM 655 N N . ASP A 1 87 ? 3.509 0.052 10.212 1.00 95.56 87 ASP A N 1
ATOM 656 C CA . ASP A 1 87 ? 4.695 0.752 9.686 1.00 95.56 87 ASP A CA 1
ATOM 657 C C . ASP A 1 87 ? 4.423 1.506 8.357 1.00 95.56 87 ASP A C 1
ATOM 659 O O . ASP A 1 87 ? 5.080 2.508 8.017 1.00 95.56 87 ASP A O 1
ATOM 663 N N . ARG A 1 88 ? 3.403 1.052 7.618 1.00 95.50 88 ARG A N 1
ATOM 664 C CA . ARG A 1 88 ? 2.963 1.596 6.327 1.00 95.50 88 ARG A CA 1
ATOM 665 C C . ARG A 1 88 ? 1.774 2.549 6.404 1.00 95.50 88 ARG A C 1
ATOM 667 O O . ARG A 1 88 ? 1.367 3.029 5.340 1.00 95.50 88 ARG A O 1
ATOM 674 N N . LEU A 1 89 ? 1.290 2.890 7.604 1.00 96.81 89 LEU A N 1
ATOM 675 C CA . LEU A 1 89 ? 0.157 3.801 7.803 1.00 96.81 89 LEU A CA 1
ATOM 676 C C . LEU A 1 89 ? 0.383 5.146 7.096 1.00 96.81 89 LEU A C 1
ATOM 678 O O . LEU A 1 89 ? 1.348 5.874 7.370 1.00 96.81 89 LEU A O 1
ATOM 682 N N . GLN A 1 90 ? -0.508 5.465 6.158 1.00 97.19 90 GLN A N 1
ATOM 683 C CA . GLN A 1 90 ? -0.398 6.600 5.236 1.00 97.19 90 GLN A CA 1
ATOM 684 C C . GLN A 1 90 ? -1.786 7.107 4.837 1.00 97.19 90 GLN A C 1
ATOM 686 O O . GLN A 1 90 ? -2.716 6.315 4.742 1.00 97.19 90 GLN A O 1
ATOM 691 N N . LEU A 1 91 ? -1.914 8.394 4.501 1.00 98.19 91 LEU A N 1
ATOM 692 C CA . LEU A 1 91 ? -3.077 8.883 3.756 1.00 98.19 91 LEU A CA 1
ATOM 693 C C . LEU A 1 91 ? -2.984 8.393 2.308 1.00 98.19 91 LEU A C 1
ATOM 695 O O . LEU A 1 91 ? -1.990 8.677 1.632 1.00 98.19 91 LEU A O 1
ATOM 699 N N . ALA A 1 92 ? -3.979 7.659 1.827 1.00 97.50 92 ALA A N 1
ATOM 700 C CA . ALA A 1 92 ? -4.013 7.116 0.472 1.00 97.50 92 ALA A CA 1
ATOM 701 C C . ALA A 1 92 ? -5.456 6.994 -0.034 1.00 97.50 92 ALA A C 1
ATOM 703 O O . ALA A 1 92 ? -6.401 7.147 0.735 1.00 97.50 92 ALA A O 1
ATOM 704 N N . ASP A 1 93 ? -5.609 6.707 -1.325 1.00 97.44 93 ASP A N 1
ATOM 705 C CA . ASP A 1 93 ? -6.896 6.288 -1.873 1.00 97.44 93 ASP A CA 1
ATOM 706 C C . ASP A 1 93 ? -7.353 4.982 -1.178 1.00 97.44 93 ASP A C 1
ATOM 708 O O . ASP A 1 93 ? -6.552 4.037 -1.106 1.00 97.44 93 ASP A O 1
ATOM 712 N N . PRO A 1 94 ? -8.601 4.891 -0.673 1.00 97.00 94 PRO A N 1
ATOM 713 C CA . PRO A 1 94 ? -9.100 3.703 0.025 1.00 97.00 94 PRO A CA 1
ATOM 714 C C . PRO A 1 94 ? -9.056 2.432 -0.835 1.00 97.00 94 PRO A C 1
ATOM 716 O O . PRO A 1 94 ? -8.904 1.328 -0.298 1.00 97.00 94 PRO A O 1
ATOM 719 N N . ALA A 1 95 ? -9.111 2.562 -2.167 1.00 95.44 95 ALA A N 1
ATOM 720 C CA . ALA A 1 95 ? -8.980 1.441 -3.092 1.00 95.44 95 ALA A CA 1
ATOM 721 C C . ALA A 1 95 ? -7.638 0.714 -2.939 1.00 95.44 95 ALA A C 1
ATOM 723 O O . ALA A 1 95 ? -7.546 -0.469 -3.261 1.00 95.44 95 ALA A O 1
ATOM 724 N N . ARG A 1 96 ? -6.604 1.374 -2.400 1.00 94.12 96 ARG A N 1
ATOM 725 C CA . ARG A 1 96 ? -5.298 0.757 -2.157 1.00 94.12 96 ARG A CA 1
ATOM 726 C C . ARG A 1 96 ? -5.385 -0.430 -1.201 1.00 94.12 96 ARG A C 1
ATOM 728 O O . ARG A 1 96 ? -4.819 -1.474 -1.509 1.00 94.12 96 ARG A O 1
ATOM 735 N N . ASP A 1 97 ? -6.058 -0.286 -0.060 1.00 96.19 97 ASP A N 1
ATOM 736 C CA . ASP A 1 97 ? -6.165 -1.376 0.923 1.00 96.19 97 ASP A CA 1
ATOM 737 C C . ASP A 1 97 ? -7.047 -2.516 0.388 1.00 96.19 97 ASP A C 1
ATOM 739 O O . ASP A 1 97 ? -6.748 -3.689 0.608 1.00 96.19 97 ASP A O 1
ATOM 743 N N . VAL A 1 98 ? -8.093 -2.182 -0.378 1.00 94.38 98 VAL A N 1
ATOM 744 C CA . VAL A 1 98 ? -8.961 -3.170 -1.041 1.00 94.38 98 VAL A CA 1
ATOM 745 C C . VAL A 1 98 ? -8.180 -3.961 -2.093 1.00 94.38 98 VAL A C 1
ATOM 747 O O . VAL A 1 98 ? -8.232 -5.189 -2.101 1.00 94.38 98 VAL A O 1
ATOM 750 N N . ALA A 1 99 ? -7.413 -3.275 -2.943 1.00 93.12 99 ALA A N 1
ATOM 751 C CA . ALA A 1 99 ? -6.585 -3.895 -3.972 1.00 93.12 99 ALA A CA 1
ATOM 752 C C . ALA A 1 99 ? -5.470 -4.761 -3.372 1.00 93.12 99 ALA A C 1
ATOM 754 O O . ALA A 1 99 ? -5.181 -5.839 -3.892 1.00 93.12 99 ALA A O 1
ATOM 755 N N . TYR A 1 100 ? -4.861 -4.327 -2.264 1.00 92.94 100 TYR A N 1
ATOM 756 C CA . TYR A 1 100 ? -3.817 -5.100 -1.593 1.00 92.94 100 TYR A CA 1
ATOM 757 C C . TYR A 1 100 ? -4.361 -6.412 -1.022 1.00 92.94 100 TYR A C 1
ATOM 759 O O . TYR A 1 100 ? -3.777 -7.475 -1.237 1.00 92.94 100 TYR A O 1
ATOM 767 N N . PHE A 1 101 ? -5.521 -6.348 -0.364 1.00 93.12 101 PHE A N 1
ATOM 768 C CA . PHE A 1 101 ? -6.208 -7.531 0.142 1.00 93.12 101 PHE A CA 1
ATOM 769 C C . PHE A 1 101 ? -6.638 -8.455 -1.003 1.00 93.12 101 PHE A C 1
ATOM 771 O O . PHE A 1 101 ? -6.416 -9.660 -0.936 1.00 93.12 101 PHE A O 1
ATOM 778 N N . GLY A 1 102 ? -7.192 -7.883 -2.078 1.00 91.88 102 GLY A N 1
ATOM 779 C CA . GLY A 1 102 ? -7.587 -8.612 -3.283 1.00 91.88 102 GLY A CA 1
ATOM 780 C C . GLY A 1 102 ? -6.423 -9.369 -3.917 1.00 91.88 102 GLY A C 1
ATOM 781 O O . GLY A 1 102 ? -6.549 -10.560 -4.163 1.00 91.88 102 GLY A O 1
ATOM 782 N N . THR A 1 103 ? -5.266 -8.720 -4.080 1.00 90.81 103 THR A N 1
ATOM 783 C CA . THR A 1 103 ? -4.043 -9.360 -4.603 1.00 90.81 103 THR A CA 1
ATOM 784 C C . THR A 1 103 ? -3.591 -10.542 -3.739 1.00 90.81 103 THR A C 1
ATOM 786 O O . THR A 1 103 ? -3.092 -11.527 -4.265 1.00 90.81 103 THR A O 1
ATOM 789 N N . TRP A 1 104 ? -3.775 -10.468 -2.418 1.00 87.75 104 TRP A N 1
ATOM 790 C CA . TRP A 1 104 ? -3.439 -11.561 -1.497 1.00 87.75 104 TRP A CA 1
ATOM 791 C C . TRP A 1 104 ? -4.407 -12.744 -1.559 1.00 87.75 104 TRP A C 1
ATOM 793 O O . TRP A 1 104 ? -4.025 -13.868 -1.241 1.00 87.75 104 TRP A O 1
ATOM 803 N N . CYS A 1 105 ? -5.667 -12.478 -1.895 1.00 86.19 105 CYS A N 1
ATOM 804 C CA . CYS A 1 105 ? -6.723 -13.484 -1.965 1.00 86.19 105 CYS A CA 1
ATOM 805 C C . CYS A 1 105 ? -6.978 -13.991 -3.390 1.00 86.19 105 CYS A C 1
ATOM 807 O O . CYS A 1 105 ? -7.745 -14.937 -3.559 1.00 86.19 105 CYS A O 1
ATOM 809 N N . TRP A 1 106 ? -6.366 -13.371 -4.399 1.00 75.56 106 TRP A N 1
ATOM 810 C CA . TRP A 1 106 ? -6.310 -13.888 -5.759 1.00 75.56 106 TRP A CA 1
ATOM 811 C C . TRP A 1 106 ? -5.368 -15.088 -5.792 1.00 75.56 106 TRP A C 1
ATOM 813 O O . TRP A 1 106 ? -4.147 -14.944 -5.758 1.00 75.56 106 TRP A O 1
ATOM 823 N N . VAL A 1 107 ? -5.991 -16.266 -5.785 1.00 53.44 107 VAL A N 1
ATOM 824 C CA . VAL A 1 107 ? -5.376 -17.572 -6.038 1.00 53.44 107 VAL A CA 1
ATOM 825 C C . VAL A 1 107 ? -5.430 -17.863 -7.528 1.00 53.44 107 VAL A C 1
ATOM 827 O O . VAL A 1 107 ? -6.513 -17.630 -8.113 1.00 53.44 107 VAL A O 1
#

Radius of gyration: 15.87 Å; Cα contacts (8 Å, |Δi|>4): 143; chains: 1; bounding box: 36×29×40 Å